Protein AF-A0AAW6UNG7-F1 (afdb_monomer)

Structure (mmCIF, N/CA/C/O backbone):
data_AF-A0AAW6UNG7-F1
#
_entry.id   AF-A0AAW6UNG7-F1
#
loop_
_atom_site.group_PDB
_atom_site.id
_atom_site.type_symbol
_atom_site.label_atom_id
_atom_site.label_alt_id
_atom_site.label_comp_id
_atom_site.label_asym_id
_atom_site.label_entity_id
_atom_site.label_seq_id
_atom_site.pdbx_PDB_ins_code
_atom_site.Cartn_x
_atom_site.Cartn_y
_atom_site.Cartn_z
_atom_site.occupancy
_atom_site.B_iso_or_equiv
_atom_site.auth_seq_id
_atom_site.auth_comp_id
_atom_site.auth_asym_id
_atom_site.auth_atom_id
_atom_site.pdbx_PDB_model_num
ATOM 1 N N . MET A 1 1 ? 12.867 14.929 0.423 1.00 36.44 1 MET A N 1
ATOM 2 C CA . MET A 1 1 ? 13.150 13.494 0.614 1.00 36.44 1 MET A CA 1
ATOM 3 C C . MET A 1 1 ? 11.814 12.785 0.704 1.00 36.44 1 MET A C 1
ATOM 5 O O . MET A 1 1 ? 11.081 13.051 1.642 1.00 36.44 1 MET A O 1
ATOM 9 N N . SER A 1 2 ? 11.428 12.010 -0.313 1.00 42.78 2 SER A N 1
ATOM 10 C CA . SER A 1 2 ? 10.249 11.144 -0.205 1.00 42.78 2 SER A CA 1
ATOM 11 C C . SER A 1 2 ? 10.741 9.833 0.393 1.00 42.78 2 SER A C 1
ATOM 13 O O . SER A 1 2 ? 11.186 8.940 -0.325 1.00 42.78 2 SER A O 1
ATOM 15 N N . GLU A 1 3 ? 10.785 9.772 1.722 1.00 57.56 3 GLU A N 1
ATOM 16 C CA . GLU A 1 3 ? 10.946 8.493 2.402 1.00 57.56 3 GLU A CA 1
ATOM 17 C C . GLU A 1 3 ? 9.729 7.651 2.032 1.00 57.56 3 GLU A C 1
ATOM 19 O O . GLU A 1 3 ? 8.584 8.019 2.302 1.00 57.56 3 GLU A O 1
ATOM 24 N N . SER A 1 4 ? 9.977 6.567 1.300 1.00 67.44 4 SER A N 1
ATOM 25 C CA . SER A 1 4 ? 8.939 5.600 0.975 1.00 67.44 4 SER A CA 1
ATOM 26 C C . SER A 1 4 ? 8.474 4.976 2.286 1.00 67.44 4 SER A C 1
ATOM 28 O O . SER A 1 4 ? 9.146 4.088 2.806 1.00 67.44 4 SER A O 1
ATOM 30 N N . LYS A 1 5 ? 7.361 5.479 2.833 1.00 72.19 5 LYS A N 1
ATOM 31 C CA . LYS A 1 5 ? 6.739 4.942 4.046 1.00 72.19 5 LYS A CA 1
ATOM 32 C C . LYS A 1 5 ? 6.524 3.439 3.898 1.00 72.19 5 LYS A C 1
ATOM 34 O O . LYS A 1 5 ? 6.150 2.951 2.823 1.00 72.19 5 LYS A O 1
ATOM 39 N N . SER A 1 6 ? 6.792 2.702 4.970 1.00 82.69 6 SER A N 1
ATOM 40 C CA . SER A 1 6 ? 6.512 1.273 4.997 1.00 82.69 6 SER A CA 1
ATOM 41 C C . SER A 1 6 ? 4.996 1.034 4.974 1.00 82.69 6 SER A C 1
ATOM 43 O O . SER A 1 6 ? 4.197 1.938 5.224 1.00 82.69 6 SER A O 1
ATOM 45 N N . ILE A 1 7 ? 4.580 -0.192 4.647 1.00 83.25 7 ILE A N 1
ATOM 46 C CA . ILE A 1 7 ? 3.156 -0.564 4.709 1.00 83.25 7 ILE A CA 1
ATOM 47 C C . ILE A 1 7 ? 2.638 -0.437 6.149 1.00 83.25 7 ILE A C 1
ATOM 49 O O . ILE A 1 7 ? 1.504 -0.015 6.351 1.00 8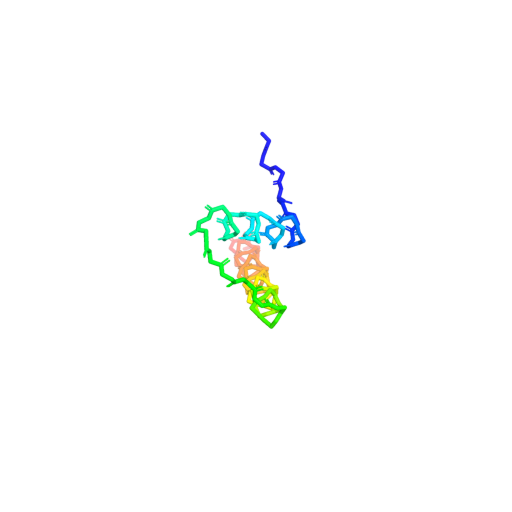3.25 7 ILE A O 1
ATOM 53 N N . GLU A 1 8 ? 3.493 -0.719 7.131 1.00 81.50 8 GLU A N 1
ATOM 54 C CA . GLU A 1 8 ? 3.201 -0.601 8.560 1.00 81.50 8 GLU A CA 1
ATOM 55 C C . GLU A 1 8 ? 2.913 0.856 8.952 1.00 81.50 8 GLU A C 1
ATOM 57 O O . GLU A 1 8 ? 1.900 1.121 9.597 1.00 81.50 8 GLU A O 1
ATOM 62 N N . ASP A 1 9 ? 3.726 1.808 8.478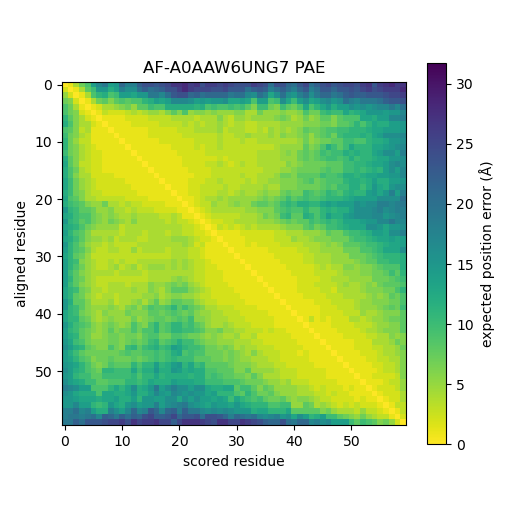 1.00 85.31 9 ASP A N 1
ATOM 63 C CA . ASP A 1 9 ? 3.514 3.242 8.728 1.00 85.31 9 ASP A CA 1
ATOM 64 C C . ASP A 1 9 ? 2.192 3.731 8.120 1.00 85.31 9 ASP A C 1
ATOM 66 O O . ASP A 1 9 ? 1.451 4.494 8.736 1.00 85.31 9 ASP A O 1
ATOM 70 N N . MET A 1 10 ? 1.868 3.269 6.909 1.00 85.06 10 MET A N 1
ATOM 71 C CA . MET A 1 10 ? 0.617 3.633 6.236 1.00 85.06 10 MET A CA 1
ATOM 72 C C . MET A 1 10 ? -0.609 3.027 6.928 1.00 85.06 10 MET A C 1
ATOM 74 O O . MET A 1 10 ? -1.632 3.699 7.058 1.00 85.06 10 MET A O 1
ATOM 78 N N . ALA A 1 11 ? -0.51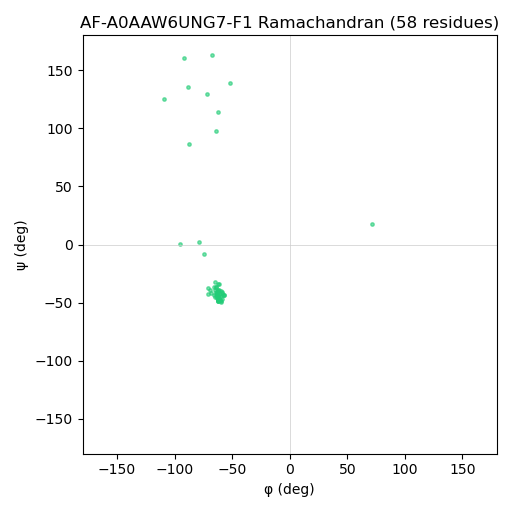1 1.780 7.394 1.00 85.88 11 ALA A N 1
ATOM 79 C CA . ALA A 1 11 ? -1.568 1.129 8.160 1.00 85.88 11 ALA A CA 1
ATOM 80 C C . ALA A 1 11 ? -1.801 1.845 9.498 1.00 85.88 11 ALA A C 1
ATOM 82 O O . ALA A 1 11 ? -2.945 2.103 9.872 1.00 85.88 11 ALA A O 1
ATOM 83 N N . HIS A 1 12 ? -0.724 2.235 10.182 1.00 86.44 12 HIS A N 1
ATOM 84 C CA . HIS A 1 12 ? -0.797 3.038 11.398 1.00 86.44 12 HIS A CA 1
ATOM 85 C C . HIS A 1 12 ? -1.488 4.389 11.146 1.00 86.44 12 HIS A C 1
ATOM 87 O O . HIS A 1 12 ? -2.441 4.731 11.848 1.00 86.44 12 HIS A O 1
ATOM 93 N N . ASP A 1 13 ? -1.072 5.127 10.112 1.00 87.56 13 ASP A N 1
ATOM 94 C CA . ASP A 1 13 ? -1.676 6.414 9.744 1.00 87.56 13 ASP A CA 1
ATOM 95 C C . ASP A 1 13 ? -3.175 6.275 9.425 1.00 87.56 13 ASP A C 1
ATOM 97 O O . ASP A 1 13 ? -3.987 7.096 9.859 1.00 87.56 13 ASP A O 1
ATOM 101 N N . TYR A 1 14 ? -3.562 5.210 8.715 1.00 85.50 14 TYR A N 1
ATOM 102 C CA . TYR A 1 14 ? -4.962 4.908 8.414 1.00 85.50 14 TYR A CA 1
ATOM 103 C C . TYR A 1 14 ? -5.791 4.662 9.681 1.00 85.50 14 TYR A C 1
ATOM 105 O O . TYR A 1 14 ? -6.899 5.195 9.809 1.00 85.50 14 TYR A O 1
ATOM 113 N N . VAL A 1 15 ? -5.263 3.880 10.628 1.00 88.44 15 VAL A N 1
ATOM 114 C CA . VAL A 1 15 ? -5.936 3.597 11.904 1.00 88.44 15 VAL A CA 1
ATOM 115 C C . VAL A 1 15 ? -6.121 4.884 12.701 1.00 88.44 15 VAL A C 1
ATOM 117 O O . VAL A 1 15 ? -7.232 5.168 13.147 1.00 88.44 15 VAL A O 1
ATOM 120 N N . VAL A 1 16 ? -5.072 5.701 12.826 1.00 90.94 16 VAL A N 1
ATOM 121 C CA . VAL A 1 16 ? -5.143 6.984 13.540 1.00 90.94 16 VAL A CA 1
ATOM 122 C C . VAL A 1 16 ? -6.176 7.913 12.899 1.00 90.94 16 VAL A C 1
ATOM 124 O O . VAL A 1 16 ? -7.034 8.445 13.604 1.00 90.94 16 VAL A O 1
ATOM 127 N N . ALA A 1 17 ? -6.146 8.075 11.574 1.00 90.62 17 ALA A N 1
ATOM 128 C CA . ALA A 1 17 ? -7.091 8.932 10.857 1.00 90.62 17 ALA A CA 1
ATOM 129 C C . ALA A 1 17 ? -8.542 8.446 11.002 1.00 90.62 17 ALA A C 1
ATOM 131 O O . ALA A 1 17 ? -9.463 9.246 11.173 1.00 90.62 17 ALA A O 1
ATOM 132 N N . SER A 1 18 ? -8.756 7.132 10.972 1.00 88.00 18 SER A N 1
ATOM 133 C CA . SER A 1 18 ? -10.085 6.537 11.118 1.00 88.00 18 SER A CA 1
ATOM 134 C C . SER A 1 18 ? -10.642 6.718 12.530 1.00 88.00 18 SER A C 1
ATOM 136 O O . SER A 1 18 ? -11.802 7.104 12.676 1.00 88.00 18 SER A O 1
ATOM 138 N N . LEU A 1 19 ? -9.807 6.538 13.559 1.00 89.19 19 LEU A N 1
ATOM 139 C CA . LEU A 1 19 ? -10.177 6.810 14.950 1.00 89.19 19 LEU A CA 1
ATOM 14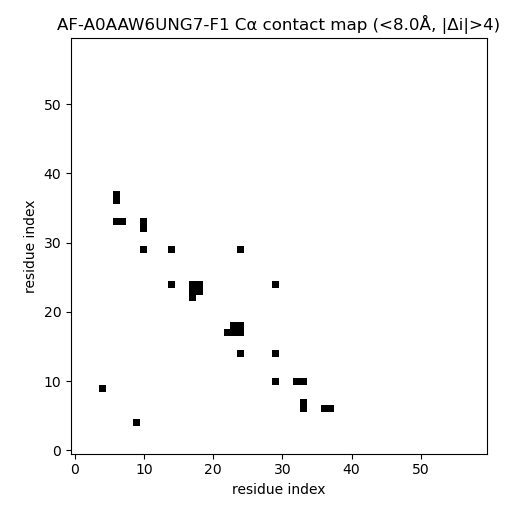0 C C . LEU A 1 19 ? -10.504 8.294 15.166 1.00 89.19 19 LEU A C 1
ATOM 142 O O . LEU A 1 19 ? -11.511 8.614 15.794 1.00 89.19 19 LEU A O 1
ATOM 146 N N . GLN A 1 20 ? -9.706 9.203 14.596 1.00 92.31 20 GLN A N 1
ATOM 147 C CA . GLN A 1 20 ? -9.974 10.648 14.639 1.00 92.31 20 GLN A CA 1
ATOM 148 C C . GLN A 1 20 ? -11.288 11.023 13.943 1.00 92.31 20 GLN A C 1
ATOM 150 O O . GLN A 1 20 ? -11.986 11.931 14.388 1.00 92.31 20 GLN A O 1
ATOM 155 N N . ALA A 1 21 ? -11.654 10.305 12.882 1.00 92.19 21 ALA A N 1
ATOM 156 C CA . ALA A 1 21 ? -12.922 10.475 12.180 1.00 92.19 21 ALA A CA 1
ATOM 157 C C . ALA A 1 21 ? -14.120 9.814 12.895 1.00 92.19 21 ALA A C 1
ATOM 159 O O . ALA A 1 21 ? -15.229 9.834 12.358 1.00 92.19 21 ALA A O 1
ATOM 160 N N . GLY A 1 22 ? -13.918 9.201 14.068 1.00 92.00 22 GLY A N 1
ATOM 161 C CA . GLY A 1 22 ? -14.964 8.503 14.820 1.00 92.00 22 GLY A CA 1
ATOM 162 C C . GLY A 1 22 ? -15.410 7.183 14.185 1.00 92.00 22 GLY A C 1
ATOM 163 O O . GLY A 1 22 ? -16.489 6.683 14.501 1.00 92.00 22 GLY A O 1
ATOM 164 N N . LYS A 1 23 ? -14.610 6.619 13.274 1.00 90.50 23 LYS A N 1
ATOM 165 C CA . LYS A 1 23 ? -14.885 5.323 12.652 1.00 90.50 23 LYS A CA 1
ATOM 166 C C . LYS A 1 23 ? -14.281 4.211 13.500 1.00 90.50 23 LYS A C 1
ATOM 168 O O . LYS A 1 23 ? -13.130 4.295 13.926 1.00 90.50 23 LYS A O 1
ATOM 173 N N . ALA A 1 24 ? -15.048 3.146 13.706 1.00 86.38 24 ALA A N 1
ATOM 174 C CA . ALA A 1 24 ? -14.498 1.902 14.222 1.00 86.38 24 ALA A CA 1
ATOM 175 C C . ALA A 1 24 ? -13.661 1.240 13.120 1.00 86.38 24 ALA A C 1
ATOM 177 O O . ALA A 1 24 ? -14.135 1.098 11.994 1.00 86.38 24 ALA A O 1
ATOM 178 N N . VAL A 1 25 ? -12.432 0.855 13.453 1.00 86.31 25 VAL A N 1
ATOM 179 C CA . VAL A 1 25 ? -11.556 0.073 12.576 1.00 86.31 25 VAL A CA 1
ATOM 180 C C . VAL A 1 25 ? -11.447 -1.319 13.161 1.00 86.31 25 VAL A C 1
ATOM 182 O O . VAL A 1 25 ? -11.086 -1.456 14.334 1.00 86.31 25 VAL A O 1
ATOM 185 N N . GLN A 1 26 ? -11.766 -2.338 12.369 1.00 91.00 26 GLN A N 1
ATOM 186 C CA . GLN A 1 26 ? -11.550 -3.719 12.771 1.00 91.00 26 GLN A CA 1
ATOM 187 C C . GLN A 1 26 ? -10.178 -4.205 12.314 1.00 91.00 26 GLN A C 1
ATOM 189 O O . GLN A 1 26 ? -9.531 -3.626 11.439 1.00 91.00 26 GLN A O 1
ATOM 194 N N . ARG A 1 27 ? -9.701 -5.275 12.945 1.00 86.81 27 ARG A N 1
ATOM 195 C CA . ARG A 1 27 ? -8.400 -5.855 12.610 1.00 86.81 27 ARG A CA 1
ATOM 196 C C . ARG A 1 27 ? -8.399 -6.395 11.180 1.00 86.81 27 ARG A C 1
ATOM 198 O O . ARG A 1 27 ? -7.403 -6.252 10.478 1.00 86.81 27 ARG A O 1
ATOM 205 N N . GLU A 1 28 ? -9.521 -6.962 10.763 1.00 89.06 28 GLU A N 1
ATOM 206 C CA . GLU A 1 28 ? -9.776 -7.479 9.424 1.00 89.06 28 GLU A CA 1
ATOM 207 C C . GLU A 1 28 ? -9.577 -6.385 8.365 1.00 89.06 28 GLU A C 1
ATOM 209 O O . GLU A 1 28 ? -8.882 -6.618 7.378 1.00 89.06 28 GLU A O 1
ATOM 214 N N . ASP A 1 29 ? -10.072 -5.165 8.621 1.00 85.06 29 ASP A N 1
ATOM 215 C CA . ASP A 1 29 ? -9.883 -4.023 7.718 1.00 85.06 29 ASP A CA 1
ATOM 216 C C . ASP A 1 29 ? -8.390 -3.731 7.517 1.00 85.06 29 ASP A C 1
ATOM 218 O O . ASP A 1 29 ? -7.919 -3.566 6.393 1.00 85.06 29 ASP A O 1
ATOM 222 N N . ILE A 1 30 ? -7.619 -3.696 8.609 1.00 86.75 30 ILE A N 1
ATOM 223 C CA . ILE A 1 30 ? -6.176 -3.416 8.576 1.00 86.75 30 ILE A CA 1
ATOM 224 C C . ILE A 1 30 ? -5.434 -4.502 7.790 1.00 86.75 30 ILE A C 1
ATOM 226 O O . ILE A 1 30 ? -4.567 -4.192 6.972 1.00 86.75 30 ILE A O 1
ATOM 230 N N . GLU A 1 31 ? -5.769 -5.771 8.021 1.00 88.62 31 GLU A N 1
ATOM 231 C CA . GLU A 1 31 ? -5.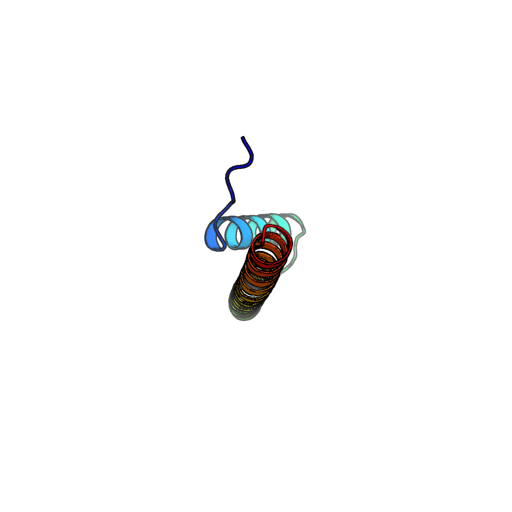153 -6.894 7.313 1.00 88.62 31 GLU A CA 1
ATOM 232 C C . GLU A 1 31 ? -5.437 -6.839 5.808 1.00 88.62 31 GLU A C 1
ATOM 234 O O . GLU A 1 31 ? -4.531 -7.072 5.002 1.00 88.62 31 GLU A O 1
ATOM 239 N N . ASP A 1 32 ? -6.655 -6.476 5.415 1.00 88.44 32 ASP A N 1
ATOM 240 C CA . ASP A 1 32 ? -7.036 -6.366 4.009 1.00 88.44 32 ASP A CA 1
ATOM 241 C C . ASP A 1 32 ? -6.387 -5.163 3.316 1.00 88.44 32 ASP A C 1
ATOM 243 O O . ASP A 1 32 ? -5.904 -5.295 2.186 1.00 88.44 32 ASP A O 1
ATOM 247 N N . TYR A 1 33 ? -6.249 -4.025 4.004 1.00 84.56 33 TYR A N 1
ATOM 248 C CA . TYR A 1 33 ? -5.467 -2.896 3.490 1.00 84.56 33 TYR A CA 1
ATOM 249 C C . TYR A 1 33 ? -3.989 -3.250 3.310 1.00 84.56 33 TYR A C 1
ATOM 251 O O . TYR A 1 33 ? -3.395 -2.913 2.281 1.00 84.56 33 TYR A O 1
ATOM 259 N N . CYS A 1 34 ? -3.390 -3.961 4.268 1.00 86.38 34 CYS A N 1
ATOM 260 C CA . CYS A 1 34 ? -2.006 -4.419 4.164 1.00 86.38 34 CYS A CA 1
ATOM 261 C C . CYS A 1 34 ? -1.800 -5.357 2.965 1.00 86.38 34 CYS A C 1
ATOM 263 O O . CYS A 1 34 ? -0.820 -5.199 2.231 1.00 86.38 34 CYS A O 1
ATOM 265 N N . LYS A 1 35 ? -2.732 -6.290 2.721 1.00 88.81 35 LYS A N 1
ATOM 266 C CA . LYS A 1 35 ? -2.702 -7.174 1.541 1.00 88.81 35 LYS A CA 1
ATOM 267 C C . LYS A 1 35 ? -2.815 -6.376 0.242 1.00 88.81 35 LYS A C 1
ATOM 269 O O . LYS A 1 35 ? -1.962 -6.524 -0.628 1.00 88.81 35 LYS A O 1
ATOM 274 N N . MET A 1 36 ? -3.785 -5.462 0.146 1.00 86.31 36 MET A N 1
ATOM 275 C CA . MET A 1 36 ? -3.946 -4.597 -1.031 1.00 86.31 36 MET A CA 1
ATOM 276 C C . MET A 1 36 ? -2.685 -3.780 -1.329 1.00 86.31 36 MET A C 1
ATOM 278 O O . MET A 1 36 ? -2.258 -3.685 -2.481 1.00 86.31 36 MET A O 1
ATOM 282 N N . ALA A 1 37 ? -2.058 -3.207 -0.300 1.00 83.00 37 ALA A N 1
ATOM 283 C CA . ALA A 1 37 ? -0.824 -2.446 -0.460 1.00 83.00 37 ALA A CA 1
ATOM 284 C C . ALA A 1 37 ? 0.344 -3.326 -0.943 1.00 83.00 37 ALA A C 1
ATOM 286 O O . ALA A 1 37 ? 1.145 -2.892 -1.779 1.00 83.00 37 ALA A O 1
ATOM 287 N N . ALA A 1 38 ? 0.442 -4.563 -0.446 1.00 85.81 38 ALA A N 1
ATOM 288 C CA . ALA A 1 38 ? 1.453 -5.521 -0.883 1.00 85.81 38 ALA A CA 1
ATOM 289 C C . ALA A 1 38 ? 1.263 -5.921 -2.355 1.00 85.81 38 ALA A C 1
ATOM 291 O O . ALA A 1 38 ? 2.232 -5.888 -3.122 1.00 85.81 38 ALA A O 1
ATOM 292 N N . ASP A 1 39 ? 0.028 -6.207 -2.764 1.00 88.56 39 ASP A N 1
ATOM 293 C CA . ASP A 1 39 ? -0.314 -6.562 -4.144 1.00 88.56 39 ASP A CA 1
ATOM 294 C C . ASP A 1 39 ? -0.000 -5.416 -5.106 1.00 88.56 39 ASP A C 1
ATOM 296 O O . ASP A 1 39 ? 0.693 -5.608 -6.111 1.00 88.56 39 ASP A O 1
ATOM 300 N N . LEU A 1 40 ? -0.413 -4.193 -4.758 1.00 83.81 40 LEU A N 1
ATOM 301 C CA . LEU A 1 40 ? -0.120 -2.994 -5.543 1.00 83.81 40 LEU A CA 1
ATOM 302 C C . LEU A 1 40 ? 1.393 -2.798 -5.718 1.00 83.81 40 LEU A C 1
ATOM 304 O O . LEU A 1 40 ? 1.870 -2.508 -6.818 1.00 83.81 40 LEU A O 1
ATOM 308 N N . LYS A 1 41 ? 2.170 -3.000 -4.647 1.00 84.06 41 LYS A N 1
ATOM 309 C CA . LYS A 1 41 ? 3.635 -2.908 -4.688 1.00 84.06 41 LYS A CA 1
ATOM 310 C C . LYS A 1 41 ? 4.250 -4.004 -5.563 1.00 84.06 41 LYS A C 1
ATOM 312 O O . LYS A 1 41 ? 5.238 -3.743 -6.253 1.00 84.06 41 LYS A O 1
ATOM 317 N N . GLY A 1 42 ? 3.682 -5.208 -5.557 1.00 86.75 42 GLY A N 1
ATOM 318 C CA . GLY A 1 42 ? 4.075 -6.304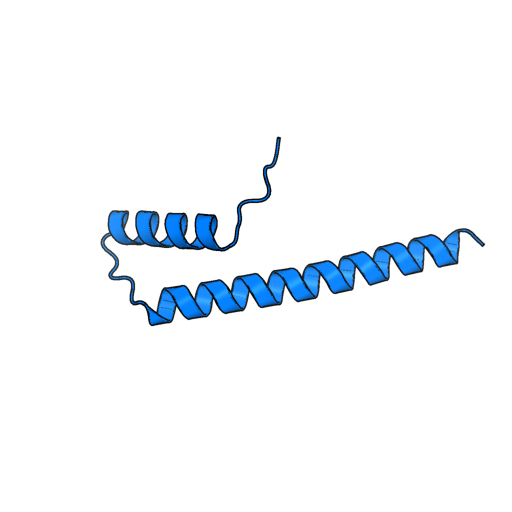 -6.443 1.00 86.75 42 GLY A CA 1
ATOM 319 C C . GLY A 1 42 ? 3.845 -5.965 -7.916 1.00 86.75 42 GLY A C 1
ATOM 320 O O . GLY A 1 42 ? 4.765 -6.085 -8.729 1.00 86.75 42 GLY A O 1
ATOM 321 N N . VAL A 1 43 ? 2.655 -5.461 -8.249 1.00 86.75 43 VAL A N 1
ATOM 322 C CA . VAL A 1 43 ? 2.308 -5.022 -9.610 1.00 86.75 43 VAL A CA 1
ATOM 323 C C . VAL A 1 43 ? 3.224 -3.888 -10.067 1.00 86.75 43 VAL A C 1
ATOM 325 O O . VAL A 1 43 ? 3.809 -3.976 -11.145 1.00 86.75 43 VAL A O 1
ATOM 328 N N . ALA A 1 44 ? 3.431 -2.865 -9.233 1.00 81.94 44 ALA A N 1
ATOM 329 C CA . ALA A 1 44 ? 4.305 -1.739 -9.559 1.00 81.94 44 ALA A CA 1
ATOM 330 C C . ALA A 1 44 ? 5.747 -2.184 -9.857 1.00 81.94 44 ALA A C 1
ATOM 332 O O . ALA A 1 44 ? 6.350 -1.712 -10.821 1.00 81.94 44 ALA A O 1
ATOM 333 N N . LYS A 1 45 ? 6.291 -3.130 -9.077 1.00 87.25 45 LYS A N 1
ATOM 334 C CA . LYS A 1 45 ? 7.621 -3.706 -9.331 1.00 87.25 45 LYS A CA 1
ATOM 335 C C . LYS A 1 45 ? 7.694 -4.449 -10.661 1.00 87.25 45 LYS A C 1
ATOM 337 O O . LYS A 1 45 ? 8.690 -4.315 -11.367 1.00 87.25 45 LYS A O 1
ATOM 342 N N . ASN A 1 46 ? 6.668 -5.230 -10.997 1.00 89.25 46 ASN A N 1
ATOM 343 C CA . ASN A 1 46 ? 6.617 -5.937 -12.276 1.00 89.25 46 ASN A CA 1
ATOM 344 C C . ASN A 1 46 ? 6.604 -4.946 -13.444 1.00 89.25 46 ASN A C 1
ATOM 346 O O . ASN A 1 46 ? 7.446 -5.050 -14.326 1.00 89.25 46 ASN A O 1
ATOM 350 N N . VAL A 1 47 ? 5.745 -3.925 -13.385 1.00 87.69 47 VAL A N 1
ATOM 351 C CA . VAL A 1 47 ? 5.675 -2.876 -14.415 1.00 87.69 47 VAL A CA 1
ATOM 352 C C . VAL A 1 47 ? 7.010 -2.139 -14.552 1.00 87.69 47 VAL A C 1
ATOM 354 O O . VAL A 1 47 ? 7.488 -1.933 -15.663 1.00 87.69 47 VAL A O 1
ATOM 357 N N . GLN A 1 48 ? 7.659 -1.779 -13.440 1.00 83.81 48 GLN A N 1
ATOM 358 C CA . GLN A 1 48 ? 8.981 -1.143 -13.476 1.00 83.81 48 GLN A CA 1
ATOM 359 C C . GLN A 1 48 ? 10.046 -2.033 -14.125 1.00 83.81 48 GLN A C 1
ATOM 361 O O . GLN A 1 48 ? 10.890 -1.531 -14.869 1.00 83.81 48 GLN A O 1
ATOM 366 N N . ARG A 1 49 ? 10.018 -3.344 -13.859 1.00 88.62 49 ARG A N 1
ATOM 367 C CA . ARG A 1 49 ? 10.930 -4.298 -14.498 1.00 88.62 49 ARG A CA 1
ATOM 368 C C . ARG A 1 49 ? 10.701 -4.347 -16.006 1.00 88.62 49 ARG A C 1
ATOM 370 O O . ARG A 1 49 ? 11.676 -4.282 -16.747 1.00 88.62 49 ARG A O 1
ATOM 377 N N . ASP A 1 50 ? 9.448 -4.422 -16.441 1.00 89.19 50 ASP A N 1
ATOM 378 C CA . ASP A 1 50 ? 9.100 -4.514 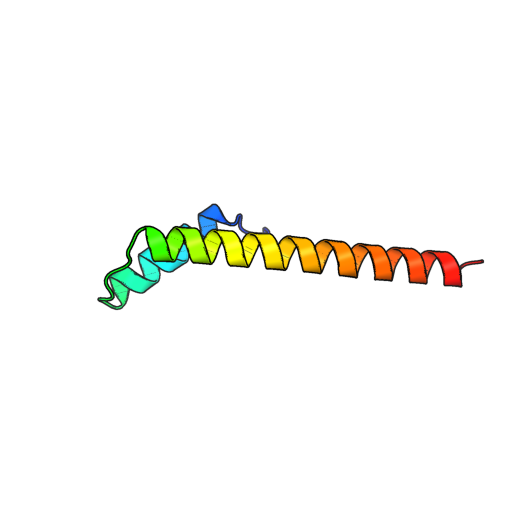-17.860 1.00 89.19 50 ASP A CA 1
ATOM 379 C C . ASP A 1 50 ? 9.534 -3.248 -18.616 1.00 89.19 50 ASP A C 1
ATOM 381 O O . ASP A 1 50 ? 10.125 -3.338 -19.692 1.00 89.19 50 ASP A O 1
ATOM 385 N N . VAL A 1 51 ? 9.346 -2.068 -18.011 1.00 86.88 51 VAL A N 1
ATOM 386 C CA . VAL A 1 51 ? 9.843 -0.789 -18.549 1.00 86.88 51 VAL A CA 1
ATOM 387 C C . VAL A 1 51 ? 11.369 -0.791 -18.668 1.00 86.88 51 VAL A C 1
ATOM 389 O O . VAL A 1 51 ? 11.903 -0.445 -19.719 1.00 86.88 51 VAL A O 1
ATOM 392 N N . ALA A 1 52 ? 12.087 -1.216 -17.626 1.00 87.62 52 ALA A N 1
ATOM 393 C CA . ALA A 1 52 ? 13.549 -1.263 -17.651 1.00 87.62 52 ALA A CA 1
ATOM 394 C C . ALA A 1 52 ? 14.092 -2.274 -18.680 1.00 87.62 52 ALA A C 1
ATOM 396 O O . ALA A 1 52 ? 15.168 -2.077 -19.253 1.00 87.62 52 ALA A O 1
ATOM 397 N N . GLU A 1 53 ? 13.369 -3.370 -18.919 1.00 87.38 53 GLU A N 1
ATOM 398 C CA . GLU A 1 53 ? 13.714 -4.350 -19.946 1.00 87.38 53 GLU A CA 1
ATOM 399 C C . GLU A 1 53 ? 13.474 -3.803 -21.360 1.00 87.38 53 GLU A C 1
ATOM 401 O O . GLU A 1 53 ? 14.335 -3.952 -22.228 1.00 87.38 53 GLU A O 1
ATOM 406 N N . ASP A 1 54 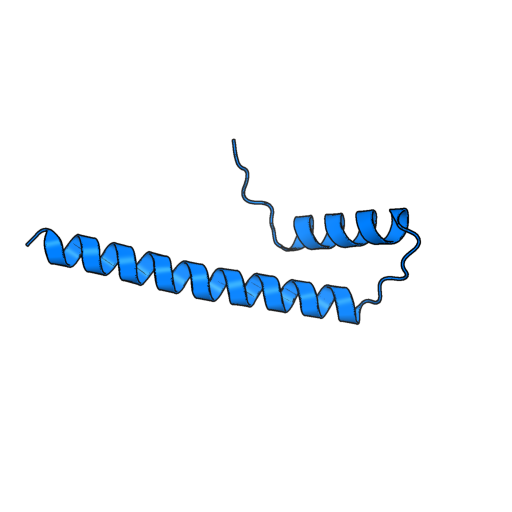? 12.354 -3.115 -21.583 1.00 84.50 54 ASP A N 1
ATOM 407 C CA . ASP A 1 54 ? 12.032 -2.437 -22.842 1.00 84.50 54 ASP A CA 1
ATOM 408 C C . ASP A 1 54 ? 13.057 -1.336 -23.173 1.00 84.50 54 ASP A C 1
ATOM 410 O O . ASP A 1 54 ? 13.593 -1.284 -24.283 1.00 84.50 54 ASP A O 1
ATOM 414 N N . GLU A 1 55 ? 13.443 -0.520 -22.187 1.00 84.44 55 GLU A N 1
ATOM 415 C CA . GLU A 1 55 ? 14.530 0.457 -22.329 1.00 84.44 55 GLU A CA 1
ATOM 416 C C . GLU A 1 55 ? 15.867 -0.198 -22.689 1.00 84.44 55 GLU A C 1
ATOM 418 O O . GLU A 1 55 ? 16.618 0.335 -23.510 1.00 84.44 55 GLU A O 1
ATOM 423 N N . ARG A 1 56 ? 16.178 -1.359 -22.098 1.00 82.31 56 ARG A N 1
ATOM 424 C CA . ARG A 1 56 ? 17.396 -2.110 -22.422 1.00 82.31 56 ARG A CA 1
ATOM 425 C C . ARG A 1 56 ? 17.362 -2.626 -23.858 1.00 82.31 56 ARG A C 1
ATOM 427 O O . ARG A 1 56 ? 18.374 -2.513 -24.541 1.00 82.31 56 ARG A O 1
ATOM 434 N N . ARG A 1 57 ? 16.227 -3.159 -24.321 1.00 77.62 57 ARG A N 1
ATOM 435 C CA . ARG A 1 57 ? 16.059 -3.673 -25.693 1.00 77.62 57 ARG A CA 1
ATOM 436 C C . ARG A 1 57 ? 16.197 -2.577 -26.747 1.00 77.62 57 ARG A C 1
ATOM 438 O O . ARG A 1 57 ? 16.770 -2.832 -27.793 1.00 77.62 57 ARG A O 1
ATOM 445 N N . ARG A 1 58 ? 15.725 -1.359 -26.465 1.00 77.62 58 ARG A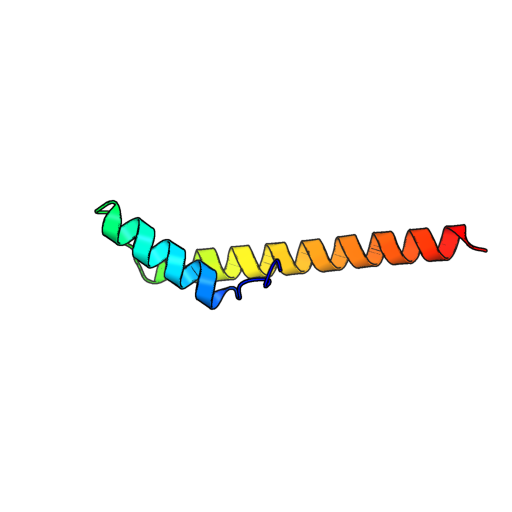 N 1
ATOM 446 C CA . ARG A 1 58 ? 15.823 -0.205 -27.382 1.00 77.62 58 ARG A CA 1
ATOM 447 C C . ARG A 1 58 ? 17.223 0.414 -27.495 1.00 77.62 58 ARG A C 1
ATOM 449 O O . ARG A 1 58 ? 17.406 1.323 -28.299 1.00 77.62 58 ARG A O 1
ATOM 456 N N . ARG A 1 59 ? 18.185 -0.009 -26.667 1.00 71.56 59 ARG A N 1
ATOM 457 C CA . ARG A 1 59 ? 19.576 0.488 -26.681 1.00 71.56 59 ARG A CA 1
ATOM 458 C C . ARG A 1 59 ? 20.546 -0.379 -27.501 1.00 71.56 59 ARG A C 1
ATOM 460 O O . ARG A 1 59 ? 21.727 -0.043 -27.534 1.00 71.56 59 ARG A O 1
ATOM 467 N N . TRP A 1 60 ? 20.072 -1.461 -28.117 1.00 59.06 60 TRP A N 1
ATOM 468 C CA . TRP A 1 60 ? 20.819 -2.324 -29.045 1.00 59.06 60 TRP A CA 1
ATOM 469 C C . TRP A 1 60 ? 20.288 -2.130 -30.463 1.00 59.06 60 TRP A C 1
ATOM 471 O O . TRP A 1 60 ? 21.101 -2.262 -31.401 1.00 59.06 60 TRP A O 1
#

Organism: NCBI:txid2529843

pLDDT: mean 83.23, std 10.56, range [36.44, 92.31]

Foldseek 3Di:
DPPPDDLVRVLVVVCVVCVVVVHDDDPVNSVVSSVVVVVVVVVVVVVVVVVVVVVVVVVD

Solvent-accessible surface area (backbone atoms only — not comparable to full-atom values): 3594 Å² total; per-residue (Å²): 132,86,76,80,71,51,70,67,57,51,51,50,52,49,51,54,53,35,50,75,71,72,42,90,80,54,71,67,58,54,54,50,50,50,50,53,53,51,51,52,51,51,52,51,52,52,53,51,51,53,51,56,50,52,58,54,61,74,73,113

Radius of gyration: 16.93 Å; Cα contacts (8 Å, |Δi|>4): 16; chains: 1; bounding box: 36×21×44 Å

Sequence (60 aa):
MSESKSIEDMAHDYVVASLQAGKAVQREDIEDYCKMAADLKGVAKNVQRDVAEDERRRRW

Nearest PDB structures (foldseek):
  1e1j-assembly1_A  TM=9.390E-01  e=6.052E+00  Homo sapiens
  6c48-assembly1_A  TM=6.736E-01  e=7.463E+00  Homo sapiens
  1dlq-assembly1_B  TM=5.110E-01  e=8.581E+00  Acinetobacter baylyi ADP1

Secondary structure (DSSP, 8-state):
------HHHHHHHHHHHHHHTT----HHHHHHHHHHHHHHHHHHHHHHHHHHHHHHHTT-

Mean predicted aligned error: 7.27 Å